Protein AF-A0A0C9NAI9-F1 (afdb_monomer_lite)

pLDDT: mean 81.13, std 13.0, range [42.78, 94.88]

Sequence (157 aa):
MSGSLKQIKLNSAEILGAAKKRRQVGSILRKRGFISLGKGGWLGFRGDDVVSGLLVEGSPSDIYISSFVLPVFDELTFITWALGRRIVHCSASDNAASECNRAVSEYRAEIATIASPAELIGYLKNQNIGGFYPIWVRYLCYLREGRFEEAFHYLED

Structure (mmCIF, N/CA/C/O backbone):
data_AF-A0A0C9NAI9-F1
#
_entry.id   AF-A0A0C9NAI9-F1
#
loop_
_atom_site.group_PDB
_atom_site.id
_atom_site.type_symbol
_atom_site.label_atom_id
_atom_site.label_alt_id
_atom_site.label_comp_id
_atom_site.label_asym_id
_atom_site.label_entity_id
_atom_site.label_seq_id
_atom_site.pdbx_PDB_ins_code
_atom_site.Cartn_x
_atom_site.Cartn_y
_atom_site.Cartn_z
_atom_site.occupancy
_atom_site.B_iso_or_equiv
_atom_site.auth_seq_id
_atom_site.auth_comp_id
_atom_site.auth_asym_id
_atom_site.auth_atom_id
_atom_site.pdbx_PDB_model_num
ATOM 1 N N . MET A 1 1 ? 14.563 18.118 -41.577 1.00 48.56 1 MET A N 1
ATOM 2 C CA . MET A 1 1 ? 13.717 16.927 -41.309 1.00 48.56 1 MET A CA 1
ATOM 3 C C . MET A 1 1 ? 14.416 15.783 -40.544 1.00 48.56 1 MET A C 1
ATOM 5 O O . MET A 1 1 ? 13.731 14.851 -40.149 1.00 48.56 1 MET A O 1
ATOM 9 N N . SER A 1 2 ? 15.726 15.826 -40.253 1.00 54.91 2 SER A N 1
ATOM 10 C CA . SER A 1 2 ? 16.446 14.701 -39.610 1.00 54.91 2 SER A CA 1
ATOM 11 C C . SER A 1 2 ? 16.356 14.629 -38.072 1.00 54.91 2 SER A C 1
ATOM 13 O O . SER A 1 2 ? 16.631 13.572 -37.506 1.00 54.91 2 SER A O 1
ATOM 15 N N . GLY A 1 3 ? 15.953 15.710 -37.391 1.00 52.28 3 GLY A N 1
ATOM 16 C CA . GLY A 1 3 ? 15.827 15.746 -35.923 1.00 52.28 3 GLY A CA 1
ATOM 17 C C . GLY A 1 3 ? 14.641 14.939 -35.379 1.00 52.28 3 GLY A C 1
ATOM 18 O O . GLY A 1 3 ? 14.784 14.209 -34.404 1.00 52.28 3 GLY A O 1
ATOM 19 N N . SER A 1 4 ? 13.496 14.980 -36.070 1.00 58.19 4 SER A N 1
ATOM 20 C CA . SER A 1 4 ? 12.249 14.330 -35.633 1.00 58.19 4 SER A CA 1
ATOM 21 C C . SER A 1 4 ? 12.349 12.796 -35.611 1.00 58.19 4 SER A C 1
ATOM 23 O O . SER A 1 4 ? 11.962 12.162 -34.635 1.00 58.19 4 SER A O 1
ATOM 25 N N . LEU A 1 5 ? 12.964 12.184 -36.628 1.00 54.69 5 LEU A N 1
ATOM 26 C CA . LEU A 1 5 ? 13.103 10.723 -36.721 1.00 54.69 5 LEU A CA 1
ATOM 27 C C . LEU A 1 5 ? 14.085 10.131 -35.696 1.00 54.69 5 LEU A C 1
ATOM 29 O O . LEU A 1 5 ? 13.868 9.018 -35.218 1.00 54.69 5 LEU A O 1
ATOM 33 N N . LYS A 1 6 ? 15.158 10.855 -35.340 1.00 57.31 6 LYS A N 1
ATOM 34 C CA . LYS A 1 6 ? 16.077 10.433 -34.266 1.00 57.31 6 LYS A CA 1
ATOM 35 C C . LYS A 1 6 ? 15.391 10.484 -32.902 1.00 57.31 6 LYS A C 1
ATOM 37 O O . LYS A 1 6 ? 15.523 9.543 -32.128 1.00 57.31 6 LYS A O 1
ATOM 42 N N . GLN A 1 7 ? 14.616 11.535 -32.650 1.00 56.97 7 GLN A N 1
ATOM 43 C CA . GLN A 1 7 ? 13.912 11.734 -31.385 1.00 56.97 7 GLN A CA 1
ATOM 44 C C . GLN A 1 7 ? 12.778 10.716 -31.185 1.00 56.97 7 GLN A C 1
ATOM 46 O O . GLN A 1 7 ? 12.641 10.145 -30.110 1.00 56.97 7 GLN A O 1
ATOM 51 N N . ILE A 1 8 ? 12.047 10.374 -32.252 1.00 60.56 8 ILE A N 1
ATOM 52 C CA . ILE A 1 8 ? 11.037 9.301 -32.230 1.00 60.56 8 ILE A CA 1
ATOM 53 C C . ILE A 1 8 ? 11.675 7.929 -31.941 1.00 60.56 8 ILE A C 1
ATOM 55 O O . ILE A 1 8 ? 11.125 7.136 -31.173 1.00 60.56 8 ILE A O 1
ATOM 59 N N . LYS A 1 9 ? 12.848 7.637 -32.522 1.00 60.12 9 LYS A N 1
ATOM 60 C CA . LYS A 1 9 ? 13.562 6.370 -32.289 1.00 60.12 9 LYS A CA 1
ATOM 61 C C . LYS A 1 9 ? 14.111 6.244 -30.865 1.00 60.12 9 LYS A C 1
ATOM 63 O O . LYS A 1 9 ? 14.011 5.157 -30.301 1.00 60.12 9 LYS A O 1
ATOM 68 N N . LEU A 1 10 ? 14.644 7.325 -30.287 1.00 59.09 10 LEU A N 1
ATOM 69 C CA . LEU A 1 10 ? 15.098 7.349 -28.888 1.00 59.09 10 LEU A CA 1
ATOM 70 C C . LEU A 1 10 ? 13.937 7.091 -27.920 1.00 59.09 10 LEU A C 1
ATOM 72 O O . LEU A 1 10 ? 14.007 6.148 -27.135 1.00 59.09 10 LEU A O 1
ATOM 76 N N . ASN A 1 11 ? 12.821 7.807 -28.085 1.00 65.06 11 ASN A N 1
ATOM 77 C CA . ASN A 1 11 ? 11.637 7.623 -27.241 1.00 65.06 11 ASN A CA 1
ATOM 78 C C . ASN A 1 11 ? 11.080 6.190 -27.325 1.00 65.06 11 ASN A C 1
ATOM 80 O O . ASN A 1 11 ? 10.631 5.625 -26.333 1.00 65.06 11 ASN A O 1
ATOM 84 N N . SER A 1 12 ? 11.133 5.568 -28.507 1.00 68.31 12 SER A N 1
ATOM 85 C CA . SER A 1 12 ? 10.649 4.194 -28.700 1.00 68.31 12 SER A CA 1
ATOM 86 C C . SER A 1 12 ? 11.508 3.156 -27.965 1.00 68.31 12 SER A C 1
ATOM 88 O O . SER A 1 12 ? 10.972 2.194 -27.415 1.00 68.31 12 SER A O 1
ATOM 90 N N . ALA A 1 13 ? 12.832 3.338 -27.943 1.00 72.50 13 ALA A N 1
ATOM 91 C CA . ALA A 1 13 ? 13.754 2.434 -27.257 1.00 72.50 13 ALA A CA 1
ATOM 92 C C . ALA A 1 13 ? 13.623 2.530 -25.727 1.00 72.50 13 ALA A C 1
ATOM 94 O O . ALA A 1 13 ? 13.615 1.502 -25.048 1.00 72.50 13 ALA A O 1
ATOM 95 N N . GLU A 1 14 ? 13.457 3.743 -25.200 1.00 71.75 14 GLU A N 1
ATOM 96 C CA . GLU A 1 14 ? 13.251 4.001 -23.770 1.00 71.75 14 GLU A CA 1
ATOM 97 C C . GLU A 1 14 ? 11.936 3.391 -23.272 1.00 71.75 14 GLU A C 1
ATOM 99 O O . GLU A 1 14 ? 11.939 2.620 -22.310 1.00 71.75 14 GLU A O 1
ATOM 104 N N . ILE A 1 15 ? 10.836 3.605 -24.006 1.00 72.69 15 ILE A N 1
ATOM 105 C CA . ILE A 1 15 ? 9.526 3.013 -23.692 1.00 72.69 15 ILE A CA 1
ATOM 106 C C . ILE A 1 15 ? 9.603 1.479 -23.680 1.00 72.69 15 ILE A C 1
ATOM 108 O O . ILE A 1 15 ? 9.054 0.826 -22.785 1.00 72.69 15 ILE A O 1
ATOM 112 N N . LEU A 1 16 ? 10.298 0.877 -24.653 1.00 77.00 16 LEU A N 1
ATOM 113 C CA . LEU A 1 16 ? 10.473 -0.575 -24.712 1.00 77.00 16 LEU A CA 1
ATOM 114 C C . LEU A 1 16 ? 11.321 -1.091 -23.534 1.00 77.00 16 LEU A C 1
ATOM 116 O O . LEU A 1 16 ? 11.015 -2.143 -22.960 1.00 77.00 16 LEU A O 1
ATOM 120 N N . GLY A 1 17 ? 12.358 -0.339 -23.156 1.00 79.06 17 GLY A N 1
ATOM 121 C CA . GLY A 1 17 ? 13.206 -0.598 -21.994 1.00 79.06 17 GLY A CA 1
ATOM 122 C C . GLY A 1 17 ? 12.411 -0.590 -20.689 1.00 79.06 17 GLY A C 1
ATOM 123 O O . GLY A 1 17 ? 12.439 -1.578 -19.949 1.00 79.06 17 GLY A O 1
ATOM 124 N N . ALA A 1 18 ? 11.616 0.455 -20.454 1.00 76.75 18 ALA A N 1
ATOM 125 C CA . ALA A 1 18 ? 10.728 0.560 -19.300 1.00 76.75 18 ALA A CA 1
ATOM 126 C C . ALA A 1 18 ? 9.694 -0.584 -19.276 1.00 76.75 18 ALA A C 1
ATOM 128 O O . ALA A 1 18 ? 9.514 -1.263 -18.263 1.00 76.75 18 ALA A O 1
ATOM 129 N N . ALA A 1 19 ? 9.063 -0.907 -20.408 1.00 80.31 19 ALA A N 1
ATOM 130 C CA . ALA A 1 19 ? 8.113 -2.020 -20.476 1.00 80.31 19 ALA A CA 1
ATOM 131 C C . ALA A 1 19 ? 8.763 -3.373 -20.119 1.00 80.31 19 ALA A C 1
ATOM 133 O O . ALA A 1 19 ? 8.192 -4.162 -19.355 1.00 80.31 19 ALA A O 1
ATOM 134 N N . LYS A 1 20 ? 9.973 -3.643 -20.628 1.00 84.31 20 LYS A N 1
ATOM 135 C CA . LYS A 1 20 ? 10.747 -4.851 -20.300 1.00 84.31 20 LYS A CA 1
ATOM 136 C C . LYS A 1 20 ? 11.102 -4.894 -18.814 1.00 84.31 20 LYS A C 1
ATOM 138 O O . LYS A 1 20 ? 10.902 -5.926 -18.169 1.00 84.31 20 LYS A O 1
ATOM 143 N N . LYS A 1 21 ? 11.562 -3.773 -18.263 1.00 84.44 21 LYS A N 1
ATOM 144 C CA . LYS A 1 21 ? 11.926 -3.629 -16.853 1.00 84.44 21 LYS A CA 1
ATOM 145 C C . LYS A 1 21 ? 10.728 -3.889 -15.934 1.00 84.44 21 LYS A C 1
ATOM 147 O O . LYS A 1 21 ? 10.830 -4.703 -15.019 1.00 84.44 21 LYS A O 1
ATOM 152 N N . ARG A 1 22 ? 9.548 -3.331 -16.233 1.00 84.56 22 ARG A N 1
ATOM 153 C CA . ARG A 1 22 ? 8.311 -3.579 -15.463 1.00 84.56 22 ARG A CA 1
ATOM 154 C C . ARG A 1 22 ? 7.938 -5.066 -15.429 1.00 84.56 22 ARG A C 1
ATOM 156 O O . ARG A 1 22 ? 7.530 -5.581 -14.388 1.00 84.56 22 ARG A O 1
ATOM 163 N N . ARG A 1 23 ? 8.113 -5.785 -16.546 1.00 86.94 23 ARG A N 1
ATOM 164 C CA . ARG A 1 23 ? 7.892 -7.244 -16.603 1.00 86.94 23 ARG A CA 1
ATOM 165 C C . ARG A 1 23 ? 8.894 -8.013 -15.741 1.00 86.94 23 ARG A C 1
ATOM 167 O O . ARG A 1 23 ? 8.498 -8.968 -15.074 1.00 86.94 23 ARG A O 1
ATOM 174 N N . GLN A 1 24 ? 10.164 -7.602 -15.734 1.00 89.31 24 GLN A N 1
ATOM 175 C CA . GLN A 1 24 ? 11.191 -8.200 -14.875 1.00 89.31 24 GLN A CA 1
ATOM 176 C C . GLN A 1 24 ? 10.864 -7.992 -13.394 1.00 89.31 24 GLN A C 1
ATOM 178 O O . GLN A 1 24 ? 10.830 -8.974 -12.653 1.00 89.31 24 GLN A O 1
ATOM 183 N N . VAL A 1 25 ? 10.532 -6.758 -12.998 1.00 89.69 25 VAL A N 1
ATOM 184 C CA . VAL A 1 25 ? 10.084 -6.419 -11.637 1.00 89.69 25 VAL A CA 1
ATOM 185 C C . VAL A 1 25 ? 8.923 -7.319 -11.223 1.00 89.69 25 VAL A C 1
ATOM 187 O O . VAL A 1 25 ? 9.001 -8.006 -10.209 1.00 89.69 25 VAL A O 1
ATOM 190 N N . GLY A 1 26 ? 7.884 -7.421 -12.057 1.00 91.06 26 GLY A N 1
ATOM 191 C CA . GLY A 1 26 ? 6.733 -8.270 -11.751 1.00 91.06 26 GLY A CA 1
ATOM 192 C C . GLY A 1 26 ? 7.060 -9.763 -11.640 1.00 91.06 26 GLY A C 1
ATOM 193 O O . GLY A 1 26 ? 6.478 -10.468 -10.819 1.00 91.06 26 GLY A O 1
ATOM 194 N N . SER A 1 27 ? 8.010 -10.270 -12.430 1.00 92.38 27 SER A N 1
ATOM 195 C CA . SER A 1 27 ? 8.497 -11.651 -12.299 1.00 92.38 27 SER A CA 1
ATOM 196 C C . SER A 1 27 ? 9.195 -11.885 -10.957 1.00 92.38 27 SER A C 1
ATOM 198 O O . SER A 1 27 ? 8.953 -12.897 -10.298 1.00 92.38 27 SER A O 1
ATOM 200 N N . ILE A 1 28 ? 10.025 -10.933 -10.523 1.00 93.06 28 ILE A N 1
ATOM 201 C CA . ILE A 1 28 ? 10.742 -11.009 -9.247 1.00 93.06 28 ILE A CA 1
ATOM 202 C C . ILE A 1 28 ? 9.763 -10.928 -8.076 1.00 93.06 28 ILE A C 1
ATOM 204 O O . ILE A 1 28 ? 9.827 -11.768 -7.184 1.00 93.06 28 ILE A O 1
ATOM 208 N N . LEU A 1 29 ? 8.825 -9.978 -8.095 1.00 94.00 29 LEU A N 1
ATOM 209 C CA . LEU A 1 29 ? 7.833 -9.818 -7.030 1.00 94.00 29 LEU A CA 1
ATOM 210 C C . LEU A 1 29 ? 6.964 -11.073 -6.859 1.00 94.00 29 LEU A C 1
ATOM 212 O O . LEU A 1 29 ? 6.792 -11.532 -5.730 1.00 94.00 29 LEU A O 1
ATOM 216 N N . ARG A 1 30 ? 6.530 -11.712 -7.958 1.00 94.88 30 ARG A N 1
ATOM 217 C CA . ARG A 1 30 ? 5.842 -13.018 -7.893 1.00 94.88 30 ARG A CA 1
ATOM 218 C C . ARG A 1 30 ? 6.687 -14.089 -7.214 1.00 94.88 30 ARG A C 1
ATOM 220 O O . ARG A 1 30 ? 6.200 -14.778 -6.327 1.00 94.88 30 ARG A O 1
ATOM 227 N N . LYS A 1 31 ? 7.967 -14.207 -7.583 1.00 94.69 31 LYS A N 1
ATOM 228 C CA . LYS A 1 31 ? 8.900 -15.152 -6.939 1.00 94.69 31 LYS A CA 1
ATOM 229 C C . LYS A 1 31 ? 9.114 -14.861 -5.449 1.00 94.69 31 LYS A C 1
ATOM 231 O O . LYS A 1 31 ? 9.535 -15.747 -4.717 1.00 94.69 31 LYS A O 1
ATOM 236 N N . ARG A 1 32 ? 8.843 -13.632 -5.002 1.00 92.75 32 ARG A N 1
ATOM 237 C CA . ARG A 1 32 ? 8.921 -13.200 -3.598 1.00 92.75 32 ARG A CA 1
ATOM 238 C C . ARG A 1 32 ? 7.593 -13.328 -2.840 1.00 92.75 32 ARG A C 1
ATOM 240 O O . ARG A 1 32 ? 7.555 -12.942 -1.676 1.00 92.75 32 ARG A O 1
ATOM 247 N N . GLY A 1 33 ? 6.549 -13.873 -3.471 1.00 93.31 33 GLY A N 1
ATOM 248 C CA . GLY A 1 33 ? 5.249 -14.142 -2.849 1.00 93.31 33 GLY A CA 1
ATOM 249 C C . GLY A 1 33 ? 4.215 -13.024 -2.987 1.00 93.31 33 GLY A C 1
ATOM 250 O O . GLY A 1 33 ? 3.130 -13.147 -2.432 1.00 93.31 33 GLY A O 1
ATOM 251 N N . PHE A 1 34 ? 4.509 -11.951 -3.729 1.00 94.88 34 PHE A N 1
ATOM 252 C CA . PHE A 1 34 ? 3.537 -10.878 -3.942 1.00 94.88 34 PHE A CA 1
ATOM 253 C C . PHE A 1 34 ? 2.476 -11.275 -4.973 1.00 94.88 34 PHE A C 1
ATOM 255 O O . PHE A 1 34 ? 2.787 -11.851 -6.023 1.00 94.88 34 PHE A O 1
ATOM 262 N N . ILE A 1 35 ? 1.230 -10.878 -4.718 1.00 93.81 35 ILE A N 1
ATOM 263 C CA . ILE A 1 35 ? 0.083 -11.117 -5.603 1.00 93.81 35 ILE A CA 1
ATOM 264 C C . ILE A 1 35 ? -0.167 -9.867 -6.449 1.00 93.81 35 ILE A C 1
ATOM 266 O O . ILE A 1 35 ? -0.252 -8.761 -5.925 1.00 93.81 35 ILE A O 1
ATOM 270 N N . SER A 1 36 ? -0.290 -10.015 -7.770 1.00 92.19 36 SER A N 1
ATOM 271 C CA . SER A 1 36 ? -0.590 -8.869 -8.636 1.00 92.19 36 SER A CA 1
ATOM 272 C C . SER A 1 36 ? -2.051 -8.445 -8.492 1.00 92.19 36 SER A C 1
ATOM 274 O O . SER A 1 36 ? -2.947 -9.268 -8.648 1.00 92.19 36 SER A O 1
ATOM 276 N N . LEU A 1 37 ? -2.275 -7.151 -8.265 1.00 87.62 37 LEU A N 1
ATOM 277 C CA . LEU A 1 37 ? -3.599 -6.519 -8.218 1.00 87.62 37 LEU A CA 1
ATOM 278 C C . LEU A 1 37 ? -3.988 -5.870 -9.561 1.00 87.62 37 LEU A C 1
ATOM 280 O O . LEU A 1 37 ? -5.034 -5.240 -9.682 1.00 87.62 37 LEU A O 1
ATOM 284 N N . GLY A 1 38 ? -3.132 -5.993 -10.582 1.00 85.00 38 GLY A N 1
ATOM 285 C CA . GLY A 1 38 ? -3.246 -5.221 -11.819 1.00 85.00 38 GLY A CA 1
ATOM 286 C C . GLY A 1 38 ? -2.785 -3.767 -11.653 1.00 85.00 38 GLY A C 1
ATOM 287 O O . GLY A 1 38 ? -2.437 -3.323 -10.563 1.00 85.00 38 GLY A O 1
ATOM 288 N N . LYS A 1 39 ? -2.702 -3.032 -12.772 1.00 83.94 39 LYS A N 1
ATOM 289 C CA . LYS A 1 39 ? -2.321 -1.599 -12.826 1.00 83.94 39 LYS A CA 1
ATOM 290 C C . LYS A 1 39 ? -1.039 -1.220 -12.050 1.00 83.94 39 LYS A C 1
ATOM 292 O O . LYS A 1 39 ? -0.883 -0.082 -11.636 1.00 83.94 39 LYS A O 1
ATOM 297 N N . GLY A 1 40 ? -0.106 -2.160 -11.883 1.00 86.81 40 GLY A N 1
ATOM 298 C CA . GLY A 1 40 ? 1.148 -1.942 -11.152 1.00 86.81 40 GLY A CA 1
ATOM 299 C C . GLY A 1 40 ? 1.084 -2.233 -9.650 1.00 86.81 40 GLY A C 1
ATOM 300 O O . GLY A 1 40 ? 2.127 -2.192 -9.011 1.00 86.81 40 GLY A O 1
ATOM 301 N N . GLY A 1 41 ? -0.078 -2.573 -9.087 1.00 89.56 41 GLY A N 1
ATOM 302 C CA . GLY A 1 41 ? -0.221 -2.951 -7.681 1.00 89.56 41 GLY A CA 1
ATOM 303 C C . GLY A 1 41 ? 0.209 -4.394 -7.396 1.00 89.56 41 GLY A C 1
ATOM 304 O O . GLY A 1 41 ? -0.075 -5.315 -8.172 1.00 89.56 41 GLY A O 1
ATOM 305 N N . TRP A 1 42 ? 0.875 -4.584 -6.261 1.00 93.38 42 TRP A N 1
ATOM 306 C CA . TRP A 1 42 ? 1.394 -5.859 -5.774 1.00 93.38 42 TRP A CA 1
ATOM 307 C C . TRP A 1 42 ? 1.121 -5.997 -4.281 1.00 93.38 42 TRP A C 1
ATOM 309 O O . TRP A 1 42 ? 1.711 -5.289 -3.475 1.00 93.38 42 TRP A O 1
ATOM 319 N N . LEU A 1 43 ? 0.247 -6.920 -3.907 1.00 92.62 43 LEU A N 1
ATOM 320 C CA . LEU A 1 43 ? -0.111 -7.207 -2.524 1.00 92.62 43 LEU A CA 1
ATOM 321 C C . LEU A 1 43 ? 0.987 -8.039 -1.856 1.00 92.62 43 LEU A C 1
ATOM 323 O O . LEU A 1 43 ? 1.331 -9.109 -2.362 1.00 92.62 43 LEU A O 1
ATOM 327 N N . GLY A 1 44 ? 1.538 -7.533 -0.753 1.00 92.62 44 GLY A N 1
ATOM 328 C CA . GLY A 1 44 ? 2.533 -8.227 0.071 1.00 92.62 44 GLY A CA 1
ATOM 329 C C . GLY A 1 44 ? 1.954 -8.786 1.371 1.00 92.62 44 GLY A C 1
ATOM 330 O O . GLY A 1 44 ? 2.411 -9.825 1.838 1.00 92.62 44 GLY A O 1
ATOM 331 N N . PHE A 1 45 ? 0.920 -8.137 1.910 1.00 91.50 45 PHE A N 1
ATOM 332 C CA . PHE A 1 45 ? 0.206 -8.543 3.117 1.00 91.50 45 PHE A CA 1
ATOM 333 C C . PHE A 1 45 ? -1.290 -8.236 2.984 1.00 91.50 45 PHE A C 1
ATOM 335 O O . PHE A 1 45 ? -1.674 -7.191 2.451 1.00 91.50 45 PHE A O 1
ATOM 342 N N . ARG A 1 46 ? -2.127 -9.147 3.487 1.00 89.38 46 ARG A N 1
ATOM 343 C CA . ARG A 1 46 ? -3.578 -8.984 3.604 1.00 89.38 46 ARG A CA 1
ATOM 344 C C . ARG A 1 46 ? -4.038 -9.591 4.919 1.00 89.38 46 ARG A C 1
ATOM 346 O O . ARG A 1 46 ? -4.028 -10.812 5.049 1.00 89.38 46 ARG A O 1
ATOM 353 N N . GLY A 1 47 ? -4.430 -8.729 5.843 1.00 86.75 47 GLY A N 1
ATOM 354 C CA . GLY A 1 47 ? -5.226 -9.077 7.010 1.00 86.75 47 GLY A CA 1
ATOM 355 C C . GLY A 1 47 ? -6.671 -8.622 6.835 1.00 86.75 47 GLY A C 1
ATOM 356 O O . GLY A 1 47 ? -7.045 -8.084 5.788 1.00 86.75 47 GLY A O 1
ATOM 357 N N . ASP A 1 48 ? -7.461 -8.822 7.882 1.00 84.94 48 ASP A N 1
ATOM 358 C CA . ASP A 1 48 ? -8.865 -8.406 7.921 1.00 84.94 48 ASP A CA 1
ATOM 359 C C . ASP A 1 48 ? -9.007 -6.893 8.128 1.00 84.94 48 ASP A C 1
ATOM 361 O O . ASP A 1 48 ? -9.985 -6.290 7.687 1.00 84.94 48 ASP A O 1
ATOM 365 N N . ASP A 1 49 ? -8.006 -6.265 8.754 1.00 85.06 49 ASP A N 1
ATOM 366 C CA . ASP A 1 49 ? -8.011 -4.837 9.074 1.00 85.06 49 ASP A CA 1
ATOM 367 C C . ASP A 1 49 ? -7.124 -3.996 8.158 1.00 85.06 49 ASP A C 1
ATOM 369 O O . ASP A 1 49 ? -7.410 -2.821 7.931 1.00 85.06 49 ASP A O 1
ATOM 373 N N . VAL A 1 50 ? -6.035 -4.570 7.642 1.00 87.56 50 VAL A N 1
ATOM 374 C CA . VAL A 1 50 ? -5.006 -3.843 6.890 1.00 87.56 50 VAL A CA 1
ATOM 375 C C . VAL A 1 50 ? -4.527 -4.663 5.696 1.00 87.56 50 VAL A C 1
ATOM 377 O O . VAL A 1 50 ? -4.300 -5.870 5.779 1.00 87.56 50 VAL A O 1
ATOM 380 N N . VAL A 1 51 ? -4.313 -3.984 4.573 1.00 89.81 51 VAL A N 1
ATOM 381 C CA . VAL A 1 51 ? -3.590 -4.508 3.411 1.00 89.81 51 VAL A CA 1
ATOM 382 C C . VAL A 1 51 ? -2.375 -3.645 3.134 1.00 89.81 51 VAL A C 1
ATOM 384 O O . VAL A 1 51 ? -2.413 -2.421 3.248 1.00 89.81 51 VAL A O 1
ATOM 387 N N . SER A 1 52 ? -1.282 -4.273 2.722 1.00 91.69 52 SER A N 1
ATOM 388 C CA . SER A 1 52 ? -0.078 -3.545 2.343 1.00 91.69 52 SER A CA 1
ATOM 389 C C . SER A 1 52 ? 0.657 -4.221 1.198 1.00 91.69 52 SER A C 1
ATOM 391 O O . SER A 1 52 ? 0.459 -5.400 0.881 1.00 91.69 52 SER A O 1
ATOM 393 N N . GLY A 1 53 ? 1.505 -3.456 0.527 1.00 92.75 53 GLY A N 1
ATOM 394 C CA . GLY A 1 53 ? 2.216 -3.958 -0.630 1.00 92.75 53 GLY A CA 1
ATOM 395 C C . GLY A 1 53 ? 3.069 -2.913 -1.320 1.00 92.75 53 GLY A C 1
ATOM 396 O O . GLY A 1 53 ? 3.509 -1.935 -0.716 1.00 92.75 53 GLY A O 1
ATOM 397 N N . LEU A 1 54 ? 3.314 -3.157 -2.604 1.00 92.88 54 LEU A N 1
ATOM 398 C CA . LEU A 1 54 ? 4.126 -2.327 -3.476 1.00 92.88 54 LEU A CA 1
ATOM 399 C C . LEU A 1 54 ? 3.313 -1.837 -4.673 1.00 92.88 54 LEU A C 1
ATOM 401 O O . LEU A 1 54 ? 2.551 -2.586 -5.283 1.00 92.88 54 LEU A O 1
ATOM 405 N N . LEU A 1 55 ? 3.528 -0.586 -5.05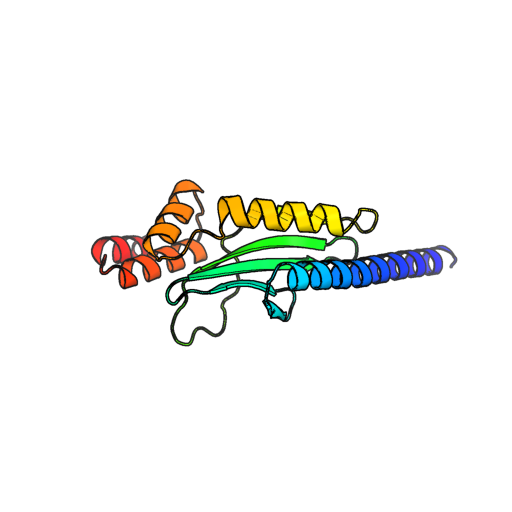0 1.00 91.31 55 LEU A N 1
ATOM 406 C CA . LEU A 1 55 ? 3.043 0.009 -6.280 1.00 91.31 55 LEU A CA 1
ATOM 407 C C . LEU A 1 55 ? 4.232 0.222 -7.219 1.00 91.31 55 LEU A C 1
ATOM 409 O O . LEU A 1 55 ? 5.203 0.887 -6.870 1.00 91.31 55 LEU A O 1
ATOM 413 N N . VAL A 1 56 ? 4.158 -0.378 -8.403 1.00 89.12 56 VAL A N 1
ATOM 414 C CA . VAL A 1 56 ? 5.151 -0.253 -9.471 1.00 89.12 56 VAL A CA 1
ATOM 415 C C . VAL A 1 56 ? 4.583 0.669 -10.538 1.00 89.12 56 VAL A C 1
ATOM 417 O O . VAL A 1 56 ? 3.848 0.245 -11.435 1.00 89.12 56 VAL A O 1
ATOM 420 N N . GLU A 1 57 ? 4.939 1.937 -10.438 1.00 84.75 57 GLU A N 1
ATOM 421 C CA . GLU A 1 57 ? 4.542 2.987 -11.368 1.00 84.75 57 GLU A CA 1
ATOM 422 C C . GLU A 1 57 ? 5.648 3.163 -12.402 1.00 84.75 57 GLU A C 1
ATOM 424 O O . GLU A 1 57 ? 6.818 2.934 -12.113 1.00 84.75 57 GLU A O 1
ATOM 429 N N . GLY A 1 58 ? 5.320 3.547 -13.630 1.00 72.75 58 GLY A N 1
ATOM 430 C CA . GLY A 1 58 ? 6.371 3.900 -14.582 1.00 72.75 58 GLY A CA 1
ATOM 431 C C . GLY A 1 58 ? 6.016 5.135 -15.371 1.00 72.75 58 GLY A C 1
ATOM 432 O O . GLY A 1 58 ? 4.872 5.280 -15.800 1.00 72.75 58 GLY A O 1
ATOM 433 N N . SER A 1 59 ? 7.024 5.973 -15.559 1.00 68.81 59 SER A N 1
ATOM 434 C CA . SER A 1 59 ? 7.093 6.977 -16.604 1.00 68.81 59 SER A CA 1
ATOM 435 C C . SER A 1 59 ? 7.685 6.337 -17.877 1.00 68.81 59 SER A C 1
ATOM 437 O O . SER A 1 59 ? 8.112 5.177 -17.858 1.00 68.81 59 SER A O 1
ATOM 439 N N . PRO A 1 60 ? 7.700 7.052 -19.012 1.00 64.88 60 PRO A N 1
ATOM 440 C CA . PRO A 1 60 ? 8.344 6.574 -20.237 1.00 64.88 60 PRO A CA 1
ATOM 441 C C . PRO A 1 60 ? 9.836 6.231 -20.079 1.00 64.88 60 PRO A C 1
ATOM 443 O O . PRO A 1 60 ? 10.323 5.361 -20.795 1.00 64.88 60 PRO A O 1
ATOM 446 N N . SER A 1 61 ? 10.537 6.883 -19.146 1.00 65.81 61 SER A N 1
ATOM 447 C CA . SER A 1 61 ? 11.982 6.738 -18.915 1.00 65.81 61 SER A CA 1
ATOM 448 C C . SER A 1 61 ? 12.333 5.943 -17.654 1.00 65.81 61 SER A C 1
ATOM 450 O O . SER A 1 61 ? 13.408 5.352 -17.580 1.00 65.81 61 SER A O 1
ATOM 452 N N . ASP A 1 62 ? 11.431 5.897 -16.672 1.00 75.00 62 ASP A N 1
ATOM 453 C CA . ASP A 1 62 ? 11.736 5.454 -15.315 1.00 75.00 62 ASP A CA 1
ATOM 454 C C . ASP A 1 62 ? 10.629 4.596 -14.721 1.00 75.00 62 ASP A C 1
ATOM 456 O O . ASP A 1 62 ? 9.451 4.711 -15.058 1.00 75.00 62 ASP A O 1
ATOM 460 N N . ILE A 1 63 ? 11.002 3.743 -13.775 1.00 84.69 63 ILE A N 1
ATOM 461 C CA . ILE A 1 63 ? 10.052 2.989 -12.963 1.00 84.69 63 ILE A CA 1
ATOM 462 C C . ILE A 1 63 ? 10.266 3.351 -11.507 1.00 84.69 63 ILE A C 1
ATOM 464 O O . ILE A 1 63 ? 11.392 3.431 -11.037 1.00 84.69 63 ILE A O 1
ATOM 468 N N . TYR A 1 64 ? 9.185 3.537 -10.769 1.00 86.69 64 TYR A N 1
ATOM 469 C CA . TYR A 1 64 ? 9.223 3.774 -9.338 1.00 86.69 64 TYR A CA 1
ATOM 470 C C . TYR A 1 64 ? 8.538 2.617 -8.630 1.00 86.69 64 TYR A C 1
ATOM 472 O O . TYR A 1 64 ? 7.464 2.175 -9.036 1.00 86.69 64 TYR A O 1
ATOM 480 N N . ILE A 1 65 ? 9.175 2.123 -7.575 1.00 89.94 65 ILE A N 1
ATOM 481 C CA . ILE A 1 65 ? 8.570 1.179 -6.646 1.00 89.94 65 ILE A CA 1
ATOM 482 C C . ILE A 1 65 ? 8.311 1.939 -5.352 1.00 89.94 65 ILE A C 1
ATOM 484 O O . ILE A 1 65 ? 9.250 2.397 -4.695 1.00 89.94 65 ILE A O 1
ATOM 488 N N . SER A 1 66 ? 7.040 2.075 -5.006 1.00 90.31 66 SER A N 1
ATOM 489 C CA . SER A 1 66 ? 6.565 2.697 -3.772 1.00 90.31 66 SER A CA 1
ATOM 490 C C . SER A 1 66 ? 5.897 1.642 -2.900 1.00 90.31 66 SER A C 1
ATOM 492 O O . SER A 1 66 ? 5.360 0.671 -3.426 1.00 90.31 66 SER A O 1
ATOM 494 N N . SER A 1 67 ? 5.911 1.800 -1.582 1.00 90.75 67 SER A N 1
ATOM 495 C CA . SER A 1 67 ? 5.058 1.000 -0.704 1.00 90.75 67 SER A CA 1
ATOM 496 C C . SER A 1 67 ? 3.649 1.584 -0.630 1.00 90.75 67 SER A C 1
ATOM 498 O O . SER A 1 67 ? 3.421 2.753 -0.938 1.00 90.75 67 SER A O 1
ATOM 500 N N . PHE A 1 68 ? 2.695 0.774 -0.188 1.00 88.81 68 PHE A N 1
ATOM 501 C CA . PHE A 1 68 ? 1.407 1.245 0.303 1.00 88.81 68 PHE A CA 1
ATOM 502 C C . PHE A 1 68 ? 0.983 0.430 1.522 1.00 88.81 68 PHE A C 1
ATOM 504 O O . PHE A 1 68 ? 1.321 -0.748 1.637 1.00 88.81 68 PHE A O 1
ATOM 511 N N . VAL A 1 69 ? 0.204 1.060 2.392 1.00 88.81 69 VAL A N 1
ATOM 512 C CA . VAL A 1 69 ? -0.558 0.426 3.467 1.00 88.81 69 VAL A CA 1
ATOM 513 C C . VAL A 1 69 ? -1.910 1.108 3.532 1.00 88.81 69 VAL A C 1
ATOM 515 O O . VAL A 1 69 ? -1.982 2.328 3.402 1.00 88.81 69 VAL A O 1
ATOM 518 N N . LEU A 1 70 ? -2.973 0.325 3.645 1.00 87.25 70 LEU A N 1
ATOM 519 C CA . LEU A 1 70 ? -4.344 0.804 3.629 1.00 87.25 70 LEU A CA 1
ATOM 520 C C . LEU A 1 70 ? -5.161 0.012 4.648 1.00 87.25 70 LEU A C 1
ATOM 522 O O . LEU A 1 70 ? -4.980 -1.204 4.744 1.00 87.25 70 LEU A O 1
ATOM 526 N N . PRO A 1 71 ? -6.083 0.659 5.366 1.00 85.94 71 PRO A N 1
ATOM 527 C CA . PRO A 1 71 ? -7.099 -0.073 6.100 1.00 85.94 71 PRO A CA 1
ATOM 528 C C . PRO A 1 71 ? -8.027 -0.812 5.118 1.00 85.94 71 PRO A C 1
ATOM 530 O O . PRO A 1 71 ? -8.337 -0.315 4.031 1.00 85.94 71 PRO A O 1
ATOM 533 N N . VAL A 1 72 ? -8.465 -2.009 5.488 1.00 81.25 72 VAL A N 1
ATOM 534 C CA . VAL A 1 72 ? -9.490 -2.771 4.770 1.00 81.25 72 VAL A CA 1
ATOM 535 C C . VAL A 1 72 ? -10.838 -2.259 5.240 1.00 81.25 72 VAL A C 1
ATOM 537 O O . VAL A 1 72 ? -11.118 -2.320 6.424 1.00 81.25 72 VAL A O 1
ATOM 540 N N . PHE A 1 73 ? -11.692 -1.775 4.349 1.00 70.00 73 PHE A N 1
ATOM 541 C CA . PHE A 1 73 ? -13.090 -1.518 4.691 1.00 70.00 73 PHE A CA 1
ATOM 542 C C . PHE A 1 73 ? -13.972 -2.349 3.787 1.00 70.00 73 PHE A C 1
ATOM 544 O O . PHE A 1 73 ? -13.691 -2.458 2.587 1.00 70.00 73 PHE A O 1
ATOM 551 N N . ASP A 1 74 ? -15.013 -2.926 4.378 1.00 56.09 74 ASP A N 1
ATOM 552 C CA . ASP A 1 74 ? -16.023 -3.673 3.648 1.00 56.09 74 ASP A CA 1
ATOM 553 C C . ASP A 1 74 ? -16.551 -2.780 2.513 1.00 56.09 74 ASP A C 1
ATOM 555 O O . ASP A 1 74 ? -16.993 -1.654 2.726 1.00 56.09 74 ASP A O 1
ATOM 559 N N . GLU A 1 75 ? -16.402 -3.269 1.281 1.00 50.81 75 GLU A N 1
ATOM 560 C CA . GLU A 1 75 ? -16.926 -2.671 0.044 1.00 50.81 75 GLU A CA 1
ATOM 561 C C . GLU A 1 75 ? -16.271 -1.385 -0.501 1.00 50.81 75 GLU A C 1
ATOM 563 O O . GLU A 1 75 ? -16.757 -0.822 -1.489 1.00 50.81 75 GLU A O 1
ATOM 568 N N . LEU A 1 76 ? -15.116 -0.935 0.005 1.00 48.16 76 LEU A N 1
ATOM 569 C CA . LEU A 1 76 ? -14.396 0.138 -0.695 1.00 48.16 76 LEU A CA 1
ATOM 570 C C . LEU A 1 76 ? -13.698 -0.395 -1.951 1.00 48.16 76 LEU A C 1
ATOM 572 O O . LEU A 1 76 ? -12.685 -1.093 -1.897 1.00 48.16 76 LEU A O 1
ATOM 576 N N . THR A 1 77 ? -14.212 0.023 -3.109 1.00 45.75 77 THR A N 1
ATOM 577 C CA . THR A 1 77 ? -13.620 -0.199 -4.438 1.00 45.75 77 THR A CA 1
ATOM 578 C C . THR A 1 77 ? -12.363 0.679 -4.613 1.00 45.75 77 THR A C 1
ATOM 580 O O . THR A 1 77 ? -12.322 1.562 -5.456 1.00 45.75 77 THR A O 1
ATOM 583 N N . PHE A 1 78 ? -11.357 0.491 -3.751 1.00 45.06 78 PHE A N 1
ATOM 584 C CA . PHE A 1 78 ? -10.019 1.104 -3.746 1.00 45.06 78 PHE A CA 1
ATOM 585 C C . PHE A 1 78 ? -9.952 2.592 -4.152 1.00 45.06 78 PHE A C 1
ATOM 587 O O . PHE A 1 78 ? -9.641 2.927 -5.295 1.00 45.06 78 PHE A O 1
ATOM 594 N N . ILE A 1 79 ? -10.137 3.505 -3.193 1.00 42.97 79 ILE A N 1
ATOM 595 C CA . ILE A 1 79 ? -9.773 4.920 -3.374 1.00 42.97 79 ILE A CA 1
ATOM 596 C C . ILE A 1 79 ? -8.248 5.038 -3.209 1.00 42.97 79 ILE A C 1
ATOM 598 O O . ILE A 1 79 ? -7.715 4.884 -2.111 1.00 42.97 79 ILE A O 1
ATOM 602 N N . THR A 1 80 ? -7.533 5.237 -4.318 1.00 42.78 80 THR A N 1
ATOM 603 C CA . THR A 1 80 ? -6.067 5.161 -4.391 1.00 42.78 80 THR A CA 1
ATOM 604 C C . THR A 1 80 ? -5.380 6.495 -4.099 1.00 42.78 80 THR A C 1
ATOM 606 O O . THR A 1 80 ? -5.259 7.285 -5.023 1.00 42.78 80 THR A O 1
ATOM 609 N N . TRP A 1 81 ? -4.822 6.711 -2.906 1.00 52.97 81 TRP A N 1
ATOM 610 C CA . TRP A 1 81 ? -3.582 7.493 -2.716 1.00 52.97 81 TRP A CA 1
ATOM 611 C C . TRP A 1 81 ? -2.782 6.781 -1.612 1.00 52.97 81 TRP A C 1
ATOM 613 O O . TRP A 1 81 ? -3.203 6.730 -0.466 1.00 52.97 81 TRP A O 1
ATOM 623 N N . ALA A 1 82 ? -1.691 6.106 -1.974 1.00 60.75 82 ALA A N 1
ATOM 624 C CA . ALA A 1 82 ? -0.950 5.222 -1.071 1.00 60.75 82 ALA A CA 1
ATOM 625 C C . ALA A 1 82 ? -0.378 5.971 0.151 1.00 60.75 82 ALA A C 1
ATOM 627 O O . ALA A 1 82 ? 0.257 7.006 -0.016 1.00 60.75 82 ALA A O 1
ATOM 628 N N . LEU A 1 83 ? -0.519 5.412 1.361 1.00 70.50 83 LEU A N 1
ATOM 629 C CA . LEU A 1 83 ? 0.124 5.936 2.584 1.00 70.50 83 LEU A CA 1
ATOM 630 C C . LEU A 1 83 ? 1.604 5.547 2.728 1.00 70.50 83 LEU A C 1
ATOM 632 O O . LEU A 1 83 ? 2.210 5.807 3.763 1.00 70.50 83 LEU A O 1
ATOM 636 N N . GLY A 1 84 ? 2.173 4.861 1.738 1.00 72.06 84 GLY A N 1
ATOM 637 C CA . GLY A 1 84 ? 3.584 4.493 1.758 1.00 72.06 84 GLY A CA 1
ATOM 638 C C . GLY A 1 84 ? 4.462 5.531 1.067 1.00 72.06 84 GLY A C 1
ATOM 639 O O . GLY A 1 84 ? 4.009 6.590 0.634 1.00 72.06 84 GLY A O 1
ATOM 640 N N . ARG A 1 85 ? 5.748 5.210 0.942 1.00 80.00 85 ARG A N 1
ATOM 641 C CA . ARG A 1 85 ? 6.753 6.096 0.345 1.00 80.00 85 ARG A CA 1
ATOM 642 C C . ARG A 1 85 ? 7.371 5.478 -0.893 1.00 80.00 85 ARG A C 1
ATOM 644 O O . ARG A 1 85 ? 7.331 4.264 -1.097 1.00 80.00 85 ARG A O 1
ATOM 651 N N . ARG A 1 86 ? 8.029 6.312 -1.695 1.00 82.62 86 ARG A N 1
ATOM 652 C CA . ARG A 1 86 ? 8.924 5.827 -2.744 1.00 82.62 86 ARG A CA 1
ATOM 653 C C . ARG A 1 86 ? 10.108 5.112 -2.097 1.00 82.62 86 ARG A C 1
ATOM 655 O O . ARG A 1 86 ? 10.807 5.683 -1.263 1.00 82.62 86 ARG A O 1
ATOM 662 N N . ILE A 1 87 ? 10.323 3.870 -2.505 1.00 84.19 87 ILE A N 1
ATOM 663 C CA . ILE A 1 87 ? 11.390 3.015 -1.988 1.00 84.19 87 ILE A CA 1
ATOM 664 C C . ILE A 1 87 ? 12.560 3.012 -2.967 1.00 84.19 87 ILE A C 1
ATOM 666 O O . ILE A 1 87 ? 13.718 3.196 -2.600 1.00 84.19 87 ILE A O 1
ATOM 670 N N . VAL A 1 88 ? 12.253 2.831 -4.253 1.00 83.56 88 VAL A N 1
ATOM 671 C CA . VAL A 1 88 ? 13.270 2.689 -5.291 1.00 83.56 88 VAL A CA 1
ATOM 672 C C . VAL A 1 88 ? 12.857 3.434 -6.551 1.00 83.56 88 VAL A C 1
ATOM 674 O O . VAL A 1 88 ? 11.734 3.307 -7.034 1.00 83.56 88 VAL A O 1
ATOM 677 N N . HIS A 1 89 ? 13.802 4.187 -7.103 1.00 84.62 89 HIS A N 1
ATOM 678 C CA . HIS A 1 89 ? 13.794 4.614 -8.495 1.00 84.62 89 HIS A CA 1
ATOM 679 C C . HIS A 1 89 ? 14.592 3.588 -9.298 1.00 84.62 89 HIS A C 1
ATOM 681 O O . HIS A 1 89 ? 15.715 3.256 -8.928 1.00 84.62 89 HIS A O 1
ATOM 687 N N . CYS A 1 90 ? 13.962 3.039 -10.329 1.00 78.56 90 CYS A N 1
ATOM 688 C CA . CYS A 1 90 ? 14.522 2.045 -11.219 1.00 78.56 90 CYS A CA 1
ATOM 689 C C . CYS A 1 90 ? 14.766 2.684 -12.583 1.00 78.56 90 CYS A C 1
ATOM 691 O O . CYS A 1 90 ? 13.816 2.877 -13.353 1.00 78.56 90 CYS A O 1
ATOM 693 N N . SER A 1 91 ? 16.022 2.986 -12.894 1.00 75.19 91 SER A N 1
ATOM 694 C CA . SER A 1 91 ? 16.373 3.477 -14.225 1.00 75.19 91 SER A CA 1
ATOM 695 C C . SER A 1 91 ? 16.315 2.335 -15.247 1.00 75.19 91 SER A C 1
ATOM 697 O O . SER A 1 91 ? 16.416 1.144 -14.910 1.00 75.19 91 SER A O 1
ATOM 699 N N . ALA A 1 92 ? 16.160 2.672 -16.528 1.00 68.56 92 ALA A N 1
ATOM 700 C CA . ALA A 1 92 ? 16.172 1.677 -17.598 1.00 68.56 92 ALA A CA 1
ATOM 701 C C . ALA A 1 92 ? 17.527 0.943 -17.728 1.00 68.56 92 ALA A C 1
ATOM 703 O O . ALA A 1 92 ? 17.549 -0.198 -18.195 1.00 68.56 92 ALA A O 1
ATOM 704 N N . SER A 1 93 ? 18.633 1.563 -17.299 1.00 69.06 93 SE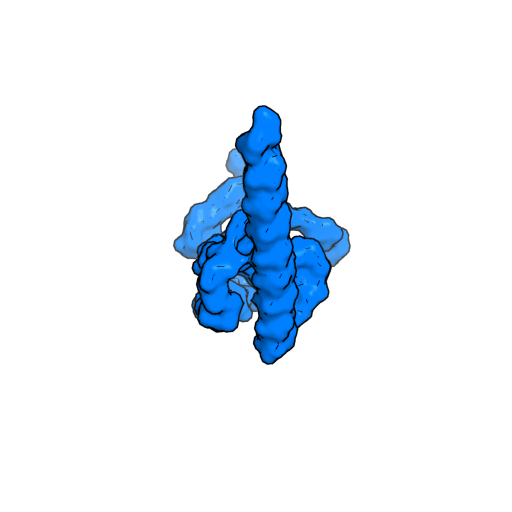R A N 1
ATOM 705 C CA . SER A 1 93 ? 19.998 1.018 -17.384 1.00 69.06 93 SER A CA 1
ATOM 706 C C . SER A 1 93 ? 20.377 0.070 -16.244 1.00 69.06 93 SER A C 1
ATOM 708 O O . SER A 1 93 ? 21.270 -0.758 -16.416 1.00 69.06 93 SER A O 1
ATOM 710 N N . ASP A 1 94 ? 19.710 0.165 -15.096 1.00 72.81 94 ASP A N 1
ATOM 711 C CA . ASP A 1 94 ? 20.112 -0.560 -13.889 1.00 72.81 94 ASP A CA 1
ATOM 712 C C . ASP A 1 94 ? 19.612 -2.016 -13.849 1.00 72.81 94 ASP A C 1
ATOM 714 O O . ASP A 1 94 ? 18.753 -2.453 -14.624 1.00 72.81 94 ASP A O 1
ATOM 718 N N . ASN A 1 95 ? 20.123 -2.812 -12.906 1.00 80.31 95 ASN A N 1
ATOM 719 C CA . ASN A 1 95 ? 19.700 -4.201 -12.725 1.00 80.31 95 ASN A CA 1
ATOM 720 C C . ASN A 1 95 ? 18.398 -4.303 -11.903 1.00 80.31 95 ASN A C 1
ATOM 722 O O . ASN A 1 95 ? 18.405 -4.120 -10.684 1.00 80.31 95 ASN A O 1
ATOM 726 N N . ALA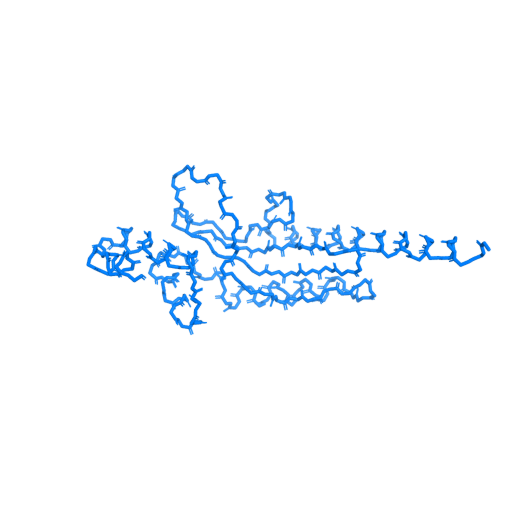 A 1 96 ? 17.315 -4.736 -12.562 1.00 81.75 96 ALA A N 1
ATOM 727 C CA . ALA A 1 96 ? 15.991 -4.930 -11.960 1.00 81.75 96 ALA A CA 1
ATOM 728 C C . ALA A 1 96 ? 15.979 -5.816 -10.706 1.00 81.75 96 ALA A C 1
ATOM 730 O O . ALA A 1 96 ? 15.171 -5.600 -9.804 1.00 81.75 96 ALA A O 1
ATOM 731 N N . ALA A 1 97 ? 16.844 -6.833 -10.644 1.00 85.44 97 ALA A N 1
ATOM 732 C CA . ALA A 1 97 ? 16.892 -7.762 -9.521 1.00 85.44 97 ALA A CA 1
ATOM 733 C C . ALA A 1 97 ? 17.413 -7.093 -8.247 1.00 85.44 97 ALA A C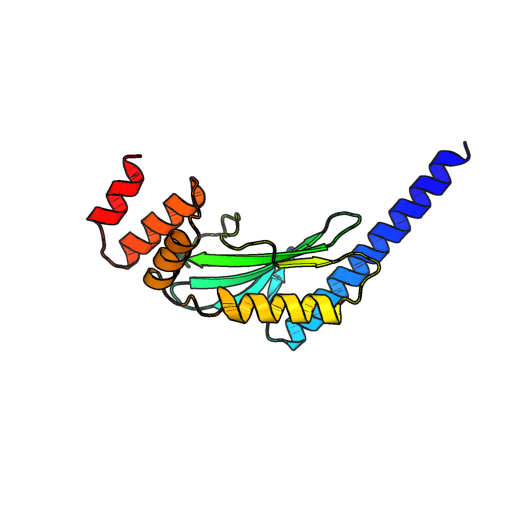 1
ATOM 735 O O . ALA A 1 97 ? 16.835 -7.293 -7.181 1.00 85.44 97 ALA A O 1
ATOM 736 N N . SER A 1 98 ? 18.464 -6.279 -8.365 1.00 87.44 98 SER A N 1
ATOM 737 C CA . SER A 1 98 ? 19.034 -5.544 -7.230 1.00 87.44 98 SER A CA 1
ATOM 738 C C . SER A 1 98 ? 18.015 -4.560 -6.653 1.00 87.44 98 SER A C 1
ATOM 740 O O . SER A 1 98 ? 17.716 -4.581 -5.460 1.00 87.44 98 SER A O 1
ATOM 742 N N . GLU A 1 99 ? 17.388 -3.775 -7.527 1.00 88.69 99 GLU A N 1
ATOM 743 C CA . GLU A 1 99 ? 16.374 -2.783 -7.164 1.00 88.69 99 GLU A CA 1
ATOM 744 C C . GLU A 1 99 ? 15.144 -3.415 -6.513 1.00 88.69 99 GLU A C 1
ATOM 746 O O . GLU A 1 99 ? 14.689 -2.944 -5.474 1.00 88.69 99 GLU A O 1
ATOM 751 N N . CYS A 1 100 ? 14.635 -4.518 -7.071 1.00 88.56 100 CYS A N 1
ATOM 752 C CA . CYS A 1 100 ? 13.513 -5.236 -6.471 1.00 88.56 100 CYS A CA 1
ATOM 753 C C . CYS A 1 100 ? 13.869 -5.823 -5.109 1.00 88.56 100 CYS A C 1
ATOM 755 O O . CYS A 1 100 ? 13.052 -5.782 -4.195 1.00 88.56 100 CYS A O 1
ATOM 757 N N . ASN A 1 101 ? 15.070 -6.386 -4.961 1.00 89.56 101 ASN A N 1
ATOM 758 C CA . ASN A 1 101 ? 15.498 -6.951 -3.685 1.00 89.56 101 ASN A CA 1
ATOM 759 C C . ASN A 1 101 ? 15.596 -5.864 -2.612 1.00 89.56 101 ASN A C 1
ATOM 761 O O . ASN A 1 101 ? 15.120 -6.079 -1.498 1.00 89.56 101 ASN A O 1
ATOM 765 N N . ARG A 1 102 ? 16.131 -4.690 -2.967 1.00 91.81 102 ARG A N 1
ATOM 766 C CA . ARG A 1 102 ? 16.128 -3.515 -2.094 1.00 91.81 102 ARG A CA 1
ATOM 767 C C . ARG A 1 102 ? 14.704 -3.095 -1.736 1.00 91.81 102 ARG A C 1
ATOM 769 O O . ARG A 1 102 ? 14.396 -2.981 -0.554 1.00 91.81 102 ARG A O 1
ATOM 776 N N . ALA A 1 103 ? 13.822 -2.976 -2.730 1.00 91.38 103 ALA A N 1
ATOM 777 C CA . ALA A 1 103 ? 12.433 -2.583 -2.509 1.00 91.38 103 ALA A CA 1
ATOM 778 C C . ALA A 1 103 ? 11.691 -3.530 -1.551 1.00 91.38 103 ALA A C 1
ATOM 780 O O . ALA A 1 103 ? 11.014 -3.085 -0.629 1.00 91.38 103 ALA A O 1
ATOM 781 N N . VAL A 1 104 ? 11.849 -4.843 -1.741 1.00 92.56 104 VAL A N 1
ATOM 782 C CA . VAL A 1 104 ? 11.240 -5.862 -0.875 1.00 92.56 104 VAL A CA 1
ATOM 783 C C . VAL A 1 104 ? 11.833 -5.824 0.533 1.00 92.56 104 VAL A C 1
ATOM 785 O O . VAL A 1 104 ? 11.091 -5.994 1.497 1.00 92.56 104 VAL A O 1
ATOM 788 N N . SER A 1 105 ? 13.144 -5.607 0.668 1.00 92.75 105 SER A N 1
ATOM 789 C CA . SER A 1 105 ? 13.795 -5.500 1.977 1.00 92.75 105 SER A CA 1
ATOM 790 C C . SER A 1 105 ? 13.289 -4.292 2.762 1.00 92.75 105 SER A C 1
ATOM 792 O O . SER A 1 105 ? 12.911 -4.441 3.919 1.00 92.75 105 SER A O 1
ATOM 794 N N . GLU A 1 106 ? 13.240 -3.116 2.136 1.00 92.25 106 GLU A N 1
ATOM 795 C CA . GLU A 1 106 ? 12.731 -1.896 2.773 1.00 92.25 106 GLU A CA 1
ATOM 796 C C . GLU A 1 106 ? 11.237 -2.023 3.115 1.00 92.25 106 GLU A C 1
ATOM 798 O O . GLU A 1 106 ? 10.837 -1.697 4.228 1.00 92.25 106 GLU A O 1
ATOM 803 N N . TYR A 1 107 ? 10.419 -2.595 2.220 1.00 92.44 107 TYR A N 1
ATOM 804 C CA . TYR A 1 107 ? 9.011 -2.893 2.514 1.00 92.44 107 TYR A CA 1
ATOM 805 C C . TYR A 1 107 ? 8.849 -3.784 3.751 1.00 92.44 107 TYR A C 1
ATOM 807 O O . TYR A 1 107 ? 8.014 -3.502 4.610 1.00 92.44 107 TYR A O 1
ATOM 815 N N . ARG A 1 108 ? 9.658 -4.846 3.858 1.00 91.38 108 ARG A N 1
ATOM 816 C CA . ARG A 1 108 ? 9.617 -5.774 4.997 1.00 91.38 108 ARG A CA 1
ATOM 817 C C . ARG A 1 108 ? 10.058 -5.135 6.307 1.00 91.38 108 ARG A C 1
ATOM 819 O O . ARG A 1 108 ? 9.540 -5.519 7.346 1.00 91.38 108 ARG A O 1
ATOM 826 N N . ALA A 1 109 ? 11.002 -4.202 6.248 1.00 89.06 109 ALA A N 1
ATOM 827 C CA . ALA A 1 109 ? 11.513 -3.516 7.426 1.00 89.06 109 ALA A CA 1
ATOM 828 C C . ALA A 1 109 ? 10.532 -2.473 7.982 1.00 89.06 109 ALA A C 1
ATOM 830 O O . ALA A 1 109 ? 10.568 -2.197 9.176 1.00 89.06 109 ALA A O 1
ATOM 831 N N . GLU A 1 110 ? 9.690 -1.882 7.130 1.00 85.06 110 GLU A N 1
ATOM 832 C CA . GLU A 1 110 ? 8.909 -0.698 7.501 1.00 85.06 110 GLU A CA 1
ATOM 833 C C . GLU A 1 110 ? 7.396 -0.929 7.543 1.00 85.06 110 GLU A C 1
ATOM 835 O O . GLU A 1 110 ? 6.732 -0.462 8.463 1.00 85.06 110 GLU A O 1
ATOM 840 N N . ILE A 1 111 ? 6.832 -1.607 6.539 1.00 87.69 111 ILE A N 1
ATOM 841 C CA . ILE A 1 111 ? 5.378 -1.589 6.303 1.00 87.69 111 ILE A CA 1
ATOM 842 C C . ILE A 1 111 ? 4.746 -2.980 6.381 1.00 87.69 111 ILE A C 1
ATOM 844 O O . ILE A 1 111 ? 3.567 -3.104 6.709 1.00 87.69 111 ILE A O 1
ATOM 848 N N . ALA A 1 112 ? 5.506 -4.045 6.120 1.00 85.31 112 ALA A N 1
ATOM 849 C CA . ALA A 1 112 ? 4.966 -5.407 6.120 1.00 85.31 112 ALA A CA 1
ATOM 850 C C . ALA A 1 112 ? 4.457 -5.883 7.492 1.00 85.31 112 ALA A C 1
ATOM 852 O O . ALA A 1 112 ? 3.740 -6.877 7.549 1.00 85.31 112 ALA A O 1
ATOM 853 N N . THR A 1 113 ? 4.841 -5.209 8.578 1.00 84.69 113 THR A N 1
ATOM 854 C CA . THR A 1 113 ? 4.456 -5.557 9.952 1.00 84.69 113 THR A CA 1
ATOM 855 C C . THR A 1 113 ? 3.221 -4.814 10.449 1.00 84.69 113 THR A C 1
ATOM 857 O O . THR A 1 113 ? 2.764 -5.102 11.544 1.00 84.69 113 THR A O 1
ATOM 860 N N . ILE A 1 114 ? 2.690 -3.853 9.687 1.00 91.00 114 ILE A N 1
ATOM 861 C CA . ILE A 1 114 ? 1.477 -3.124 10.065 1.00 91.00 114 ILE A CA 1
ATOM 862 C C . ILE A 1 114 ? 0.281 -4.025 9.748 1.00 91.00 114 ILE A C 1
ATOM 864 O O . ILE A 1 114 ? -0.121 -4.140 8.588 1.00 91.00 114 ILE A O 1
ATOM 868 N N . ALA A 1 115 ? -0.250 -4.687 10.772 1.00 89.19 115 ALA A N 1
ATOM 869 C CA . ALA A 1 115 ? -1.287 -5.705 10.652 1.00 89.19 115 ALA A CA 1
ATOM 870 C C . ALA A 1 115 ? -2.634 -5.278 11.257 1.00 89.19 115 ALA A C 1
ATOM 872 O O . ALA A 1 115 ? -3.640 -5.927 10.982 1.00 89.19 115 ALA A O 1
ATOM 873 N N . SER A 1 116 ? -2.664 -4.191 12.031 1.00 91.19 116 SER A N 1
ATOM 874 C CA . SER A 1 116 ? -3.843 -3.717 12.769 1.00 91.19 116 SER A CA 1
ATOM 875 C C . SER A 1 116 ? -4.121 -2.217 12.575 1.00 91.19 116 SER A C 1
ATOM 877 O O . SER A 1 116 ? -3.222 -1.455 12.184 1.00 91.19 116 SER A O 1
ATOM 879 N N . PRO A 1 117 ? -5.343 -1.742 12.891 1.00 91.31 117 PRO A N 1
ATOM 880 C CA . PRO A 1 117 ? -5.664 -0.317 12.865 1.00 91.31 117 PRO A CA 1
ATOM 881 C C . PRO A 1 117 ? -4.795 0.492 13.836 1.00 91.31 117 PRO A C 1
ATOM 883 O O . PRO A 1 117 ? -4.312 1.567 13.471 1.00 91.31 117 PRO A O 1
ATOM 886 N N . ALA A 1 118 ? -4.539 -0.033 15.040 1.00 92.44 118 ALA A N 1
ATOM 887 C CA . ALA A 1 118 ? -3.675 0.599 16.037 1.00 92.44 118 ALA A CA 1
ATOM 888 C C . ALA A 1 118 ? -2.239 0.823 15.526 1.00 92.44 118 ALA A C 1
ATOM 890 O O . ALA A 1 118 ? -1.692 1.922 15.665 1.00 92.44 118 ALA A O 1
ATOM 891 N N . GLU A 1 119 ? -1.638 -0.184 14.885 1.00 92.81 119 GLU A N 1
ATOM 892 C CA . GLU A 1 119 ? -0.302 -0.064 14.286 1.00 92.81 119 GLU A CA 1
ATOM 893 C C . GLU A 1 119 ? -0.290 0.936 13.129 1.00 92.81 119 GLU A C 1
ATOM 895 O O . GLU A 1 119 ? 0.652 1.720 13.006 1.00 92.81 119 GLU A O 1
ATOM 900 N N . LEU A 1 120 ? -1.345 0.965 12.308 1.00 91.44 120 LEU A N 1
ATOM 901 C CA . LEU A 1 120 ? -1.456 1.923 11.211 1.00 91.44 120 LEU A CA 1
ATOM 902 C C . LEU A 1 120 ? -1.590 3.363 11.727 1.00 91.44 120 LEU A C 1
ATOM 904 O O . LEU A 1 120 ? -0.933 4.268 11.210 1.00 91.44 120 LEU A O 1
ATOM 908 N N . ILE A 1 121 ? -2.368 3.587 12.789 1.00 90.69 121 ILE A N 1
ATOM 909 C CA . ILE A 1 121 ? -2.427 4.886 13.477 1.00 90.69 121 ILE A CA 1
ATOM 910 C C . ILE A 1 121 ? -1.033 5.279 13.982 1.00 90.69 121 ILE A C 1
ATOM 912 O O . ILE A 1 121 ? -0.601 6.415 13.766 1.00 90.69 121 ILE A O 1
ATOM 916 N N . GLY A 1 122 ? -0.324 4.350 14.631 1.00 90.19 122 GLY A N 1
ATOM 917 C CA . GLY A 1 122 ? 1.040 4.559 15.118 1.00 90.19 122 GLY A CA 1
ATOM 918 C C . GLY A 1 122 ? 2.004 4.946 13.997 1.00 90.19 122 GLY A C 1
ATOM 919 O O . GLY A 1 122 ? 2.710 5.946 14.112 1.00 90.19 122 GLY A O 1
ATOM 920 N N . TYR A 1 123 ? 1.971 4.222 12.877 1.00 90.00 123 TYR A N 1
ATOM 921 C CA . TYR A 1 123 ? 2.768 4.525 11.689 1.00 90.00 123 TYR A CA 1
ATOM 922 C C . TYR A 1 123 ? 2.498 5.941 11.167 1.00 90.00 123 TYR A C 1
ATOM 924 O O . TYR A 1 123 ? 3.428 6.734 11.011 1.00 90.00 123 TYR A O 1
ATOM 932 N N . LEU A 1 124 ? 1.225 6.295 10.971 1.00 87.50 124 LEU A N 1
ATOM 933 C CA . LEU A 1 124 ? 0.832 7.607 10.455 1.00 87.50 124 LEU A CA 1
ATOM 934 C C . LEU A 1 124 ? 1.241 8.757 11.381 1.00 87.50 124 LEU A C 1
ATOM 936 O O . LEU A 1 124 ? 1.524 9.855 10.900 1.00 87.50 124 LEU A O 1
ATOM 940 N N . LYS A 1 125 ? 1.249 8.541 12.700 1.00 86.62 125 LYS A N 1
ATOM 941 C CA . LYS A 1 125 ? 1.735 9.530 13.674 1.00 86.62 125 LYS A CA 1
ATOM 942 C C . LYS A 1 125 ? 3.256 9.652 13.631 1.00 86.62 125 LYS A C 1
ATOM 944 O O . LYS A 1 125 ? 3.768 10.756 13.478 1.00 86.62 125 LYS A O 1
ATOM 949 N N . ASN A 1 126 ? 3.966 8.528 13.701 1.00 88.50 126 ASN A N 1
ATOM 950 C CA . ASN A 1 126 ? 5.428 8.496 13.776 1.00 88.50 126 ASN A CA 1
ATOM 951 C C . ASN A 1 126 ? 6.099 9.059 12.519 1.00 88.50 126 ASN A C 1
ATOM 953 O O . ASN A 1 126 ? 7.141 9.698 12.612 1.00 88.50 126 ASN A O 1
ATOM 957 N N . GLN A 1 127 ? 5.495 8.845 11.349 1.00 83.50 127 GLN A N 1
ATOM 958 C CA . GLN A 1 127 ? 5.993 9.375 10.078 1.00 83.50 127 GLN A CA 1
ATOM 959 C C . GLN A 1 127 ? 5.506 10.803 9.780 1.00 83.50 127 GLN A C 1
ATOM 961 O O . GLN A 1 127 ? 5.809 11.342 8.718 1.00 83.50 127 GLN A O 1
ATOM 966 N N . ASN A 1 128 ? 4.741 11.420 10.689 1.00 82.06 128 ASN A N 1
ATOM 967 C CA . ASN A 1 128 ? 4.145 12.747 10.512 1.00 82.06 128 ASN A CA 1
ATOM 968 C C . ASN A 1 128 ? 3.374 12.896 9.178 1.00 82.06 128 ASN A C 1
ATOM 970 O O . ASN A 1 128 ? 3.451 13.918 8.494 1.00 82.06 128 ASN A O 1
ATOM 974 N N . ILE A 1 129 ? 2.647 11.847 8.773 1.00 75.56 129 ILE A N 1
ATOM 975 C CA . ILE A 1 129 ? 1.949 11.796 7.481 1.00 75.56 129 ILE A CA 1
ATOM 976 C C . ILE A 1 129 ? 0.625 12.569 7.597 1.00 75.56 129 ILE A C 1
ATOM 978 O O . ILE A 1 129 ? -0.373 12.057 8.106 1.00 75.56 129 ILE A O 1
ATOM 982 N N . GLY A 1 130 ? 0.618 13.832 7.176 1.00 72.31 130 GLY A N 1
ATOM 983 C CA . GLY A 1 130 ? -0.557 14.713 7.193 1.00 72.31 130 GLY A CA 1
ATOM 984 C C . GLY A 1 130 ? -1.376 14.713 5.894 1.00 72.31 130 GLY A C 1
ATOM 985 O O . GLY A 1 130 ? -1.024 14.056 4.918 1.00 72.31 130 GLY A O 1
ATOM 986 N N . GLY A 1 131 ? -2.459 15.494 5.872 1.00 77.81 131 GLY A N 1
ATOM 987 C CA . GLY A 1 131 ? -3.326 15.694 4.703 1.00 77.81 131 GLY A CA 1
ATOM 988 C C . GLY A 1 131 ? -4.673 14.972 4.797 1.00 77.81 131 GLY A C 1
ATOM 989 O O . GLY A 1 131 ? -4.868 14.100 5.642 1.00 77.81 131 GLY A O 1
ATOM 990 N N . PHE A 1 132 ? -5.599 15.328 3.901 1.00 79.19 132 PHE A N 1
ATOM 991 C CA . PHE A 1 132 ? -6.991 14.863 3.949 1.00 79.19 132 PHE A CA 1
ATOM 992 C C . PHE A 1 132 ? -7.124 13.337 3.961 1.00 79.19 132 PHE A C 1
ATOM 994 O O . PHE A 1 132 ? -7.864 12.785 4.766 1.00 79.19 132 PHE A O 1
ATOM 1001 N N . TYR A 1 133 ? -6.389 12.627 3.103 1.00 80.94 133 TYR A N 1
ATOM 1002 C CA . TYR A 1 133 ? -6.510 11.171 3.025 1.00 80.94 133 TYR A CA 1
ATOM 1003 C C . TYR A 1 133 ? -5.965 10.445 4.276 1.00 80.94 133 TYR A C 1
ATOM 1005 O O . TYR A 1 133 ? -6.686 9.625 4.844 1.00 80.94 133 TYR A O 1
ATOM 1013 N N . PRO A 1 134 ? -4.762 10.767 4.791 1.00 83.69 134 PRO A N 1
ATOM 1014 C CA . PRO A 1 134 ? -4.305 10.251 6.085 1.00 83.69 134 PRO A CA 1
ATOM 1015 C C . PRO A 1 134 ? -5.216 10.593 7.271 1.00 83.69 134 PRO A C 1
ATOM 1017 O O . PRO A 1 134 ? -5.309 9.793 8.200 1.00 83.69 134 PRO A O 1
ATOM 1020 N N . ILE A 1 135 ? -5.891 11.750 7.258 1.00 84.44 135 ILE A N 1
ATOM 1021 C CA . ILE A 1 135 ? -6.915 12.104 8.257 1.00 84.44 135 ILE A CA 1
ATOM 1022 C C . ILE A 1 135 ? -8.074 11.102 8.207 1.00 84.44 135 ILE A C 1
ATOM 1024 O O . ILE A 1 135 ? -8.382 10.486 9.225 1.00 84.44 135 ILE A O 1
ATOM 1028 N N . TRP A 1 136 ? -8.632 10.844 7.020 1.00 85.81 136 TRP A N 1
ATOM 1029 C CA . TRP A 1 136 ? -9.685 9.839 6.836 1.00 85.81 136 TRP A CA 1
ATOM 1030 C C . TRP A 1 136 ? -9.257 8.440 7.280 1.00 85.81 136 TRP A C 1
ATOM 1032 O O . TRP A 1 136 ? -10.028 7.734 7.926 1.00 85.81 136 TRP A O 1
ATOM 1042 N N . VAL A 1 137 ? -8.020 8.033 6.987 1.00 86.94 137 VAL A N 1
ATOM 1043 C CA . VAL A 1 137 ? -7.519 6.729 7.441 1.00 86.94 137 VAL A CA 1
ATOM 1044 C C . VAL A 1 137 ? -7.444 6.661 8.966 1.00 86.94 137 VAL A C 1
ATOM 1046 O O . VAL A 1 137 ? -7.892 5.672 9.540 1.00 86.94 137 VAL A O 1
ATOM 1049 N N . ARG A 1 138 ? -6.937 7.703 9.641 1.00 87.94 138 ARG A N 1
ATOM 1050 C CA . ARG A 1 138 ? -6.927 7.744 11.113 1.00 87.94 138 ARG A CA 1
ATOM 1051 C C . ARG A 1 138 ? -8.337 7.676 11.679 1.00 87.94 138 ARG A C 1
ATOM 1053 O O . ARG A 1 138 ? -8.572 6.852 12.554 1.00 87.94 138 ARG A O 1
ATOM 1060 N N . TYR A 1 139 ? -9.251 8.494 11.156 1.00 88.12 139 TYR A N 1
ATOM 106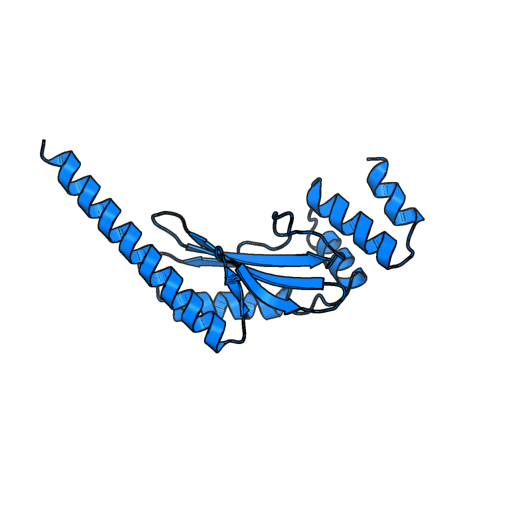1 C CA . TYR A 1 139 ? -10.658 8.509 11.551 1.00 88.12 139 TYR A CA 1
ATOM 1062 C C . TYR A 1 139 ? -11.257 7.100 11.529 1.00 88.12 139 TYR A C 1
ATOM 1064 O O . TYR A 1 139 ? -11.748 6.608 12.543 1.00 88.12 139 TYR A O 1
ATOM 1072 N N . LEU A 1 140 ? -11.140 6.412 10.393 1.00 87.38 140 LEU A N 1
ATOM 1073 C CA . LEU A 1 140 ? -11.734 5.093 10.234 1.00 87.38 140 LEU A CA 1
ATOM 1074 C C . LEU A 1 140 ? -11.035 4.021 11.091 1.00 87.38 140 LEU A C 1
ATOM 1076 O O . LEU A 1 140 ? -11.701 3.138 11.630 1.00 87.38 140 LEU A O 1
ATOM 1080 N N . CYS A 1 141 ? -9.712 4.104 11.266 1.00 90.00 141 CYS A N 1
ATOM 1081 C CA . CYS A 1 141 ? -8.998 3.223 12.189 1.00 90.00 141 CYS A CA 1
ATOM 1082 C C . CYS A 1 141 ? -9.441 3.440 13.645 1.00 90.00 141 CYS A C 1
ATOM 1084 O O . CYS A 1 141 ? -9.618 2.464 14.365 1.00 90.00 141 CYS A O 1
ATOM 1086 N N . TYR A 1 142 ? -9.663 4.683 14.084 1.00 91.38 142 TYR A N 1
ATOM 1087 C CA . TYR A 1 142 ? -10.160 4.958 15.435 1.00 91.38 142 TYR A CA 1
ATOM 1088 C C . TYR A 1 142 ? -11.567 4.408 15.658 1.00 91.38 142 TYR A C 1
ATOM 1090 O O . TYR A 1 142 ? -11.809 3.792 16.693 1.00 91.38 142 TYR A O 1
ATOM 1098 N N . LEU A 1 143 ? -12.470 4.558 14.682 1.00 89.81 143 LEU A N 1
ATOM 1099 C CA . LEU A 1 143 ? -13.801 3.949 14.760 1.00 89.81 143 LEU A CA 1
ATOM 1100 C C . LEU A 1 143 ? -13.720 2.431 14.945 1.00 89.81 143 LEU A C 1
ATOM 1102 O O . LEU A 1 143 ? -14.438 1.873 15.771 1.00 89.81 143 LEU A O 1
ATOM 1106 N N . ARG A 1 144 ? -12.819 1.770 14.211 1.00 87.06 144 ARG A N 1
ATOM 1107 C CA . ARG A 1 144 ? -12.626 0.317 14.286 1.00 87.06 144 ARG A CA 1
ATOM 1108 C C . ARG A 1 144 ? -12.083 -0.149 15.638 1.00 87.06 144 ARG A C 1
ATOM 1110 O O . ARG A 1 144 ? -12.440 -1.225 16.098 1.00 87.06 144 ARG A O 1
ATOM 1117 N N . GLU A 1 145 ? -11.284 0.688 16.291 1.00 90.00 145 GLU A N 1
ATOM 1118 C CA . GLU A 1 145 ? -10.764 0.461 17.645 1.00 90.00 145 GLU A CA 1
ATOM 1119 C C . GLU A 1 145 ? -11.754 0.882 18.753 1.00 90.00 145 GLU A C 1
ATOM 1121 O O . GLU A 1 145 ? -11.422 0.800 19.933 1.00 90.00 145 GLU A O 1
ATOM 1126 N N . GLY A 1 146 ? -12.953 1.376 18.411 1.00 90.38 146 GLY A N 1
ATOM 1127 C CA . GLY A 1 146 ? -13.928 1.884 19.387 1.00 90.38 146 GLY A CA 1
ATOM 1128 C C . GLY A 1 146 ? -13.525 3.208 20.053 1.00 90.38 146 GLY A C 1
ATOM 1129 O O . GLY A 1 146 ? -14.039 3.557 21.114 1.00 90.38 146 GLY A O 1
ATOM 1130 N N . ARG A 1 147 ? -12.600 3.956 19.442 1.00 92.75 147 ARG A N 1
ATOM 1131 C CA . ARG A 1 147 ? -12.016 5.209 19.949 1.00 92.75 147 ARG A CA 1
ATOM 1132 C C . ARG A 1 147 ? -12.744 6.426 19.381 1.00 92.75 147 ARG A C 1
ATOM 1134 O O . ARG A 1 147 ? -12.224 7.155 18.540 1.00 92.75 147 ARG A O 1
ATOM 1141 N N . PHE A 1 148 ? -14.004 6.590 19.778 1.00 91.25 148 PHE A N 1
ATOM 1142 C CA . PHE A 1 148 ? -14.909 7.570 19.168 1.00 91.25 148 PHE A CA 1
ATOM 1143 C C . PHE A 1 148 ? -14.504 9.024 19.425 1.00 91.25 148 PHE A C 1
ATOM 1145 O O . PHE A 1 148 ? -14.609 9.842 18.515 1.00 91.25 148 PHE A O 1
ATOM 1152 N N . GLU A 1 149 ? -14.011 9.343 20.623 1.00 91.38 149 GLU A N 1
ATOM 1153 C CA . GLU A 1 149 ? -13.559 10.700 20.956 1.00 91.38 149 GLU A CA 1
ATOM 1154 C C . GLU A 1 149 ? -12.410 11.133 20.037 1.00 91.38 149 GLU A C 1
ATOM 1156 O O . GLU A 1 149 ? -12.472 12.191 19.411 1.00 91.38 149 GLU A O 1
ATOM 1161 N N . GLU A 1 150 ? -11.397 10.277 19.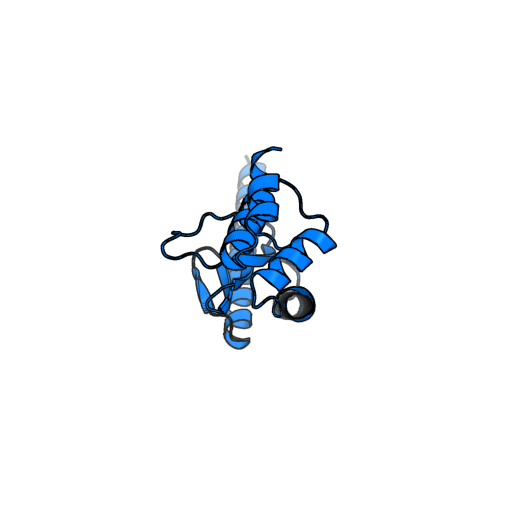863 1.00 90.56 150 GLU A N 1
ATOM 1162 C CA . GLU A 1 150 ? -10.293 10.564 18.949 1.00 90.56 150 GLU A CA 1
ATOM 1163 C C . GLU A 1 150 ? -10.721 10.576 17.483 1.00 90.56 150 GLU A C 1
ATOM 1165 O O . GLU A 1 150 ? -10.137 11.317 16.695 1.00 90.56 150 GLU A O 1
ATOM 1170 N N . ALA A 1 151 ? -11.725 9.783 17.098 1.00 88.50 151 ALA A N 1
ATOM 1171 C CA . ALA A 1 151 ? -12.272 9.825 15.748 1.00 88.50 151 ALA A CA 1
ATOM 1172 C C . ALA A 1 151 ? -12.905 11.196 15.454 1.00 88.50 151 ALA A C 1
ATOM 1174 O O . ALA A 1 151 ? -12.580 11.812 14.441 1.00 88.50 151 ALA A O 1
ATOM 1175 N N . PHE A 1 152 ? -13.768 11.703 16.337 1.00 86.62 152 PHE A N 1
ATOM 1176 C CA . PHE A 1 152 ? -14.486 12.957 16.090 1.00 86.62 152 PHE A CA 1
ATOM 1177 C C . PHE A 1 152 ? -13.585 14.188 16.088 1.00 86.62 152 PHE A C 1
ATOM 1179 O O . PHE A 1 152 ? -13.828 15.092 15.296 1.00 86.62 152 PHE A O 1
ATOM 1186 N N . HIS A 1 153 ? -12.491 14.177 16.852 1.00 85.38 153 HIS A N 1
ATOM 1187 C CA . HIS A 1 153 ? -11.511 15.263 16.822 1.00 85.38 153 HIS A CA 1
ATOM 1188 C C . HIS A 1 153 ? -10.960 15.538 15.408 1.00 85.38 153 HIS A C 1
ATOM 1190 O O . HIS A 1 153 ? -10.726 16.681 15.042 1.00 85.38 153 HIS A O 1
ATOM 1196 N N . TYR A 1 154 ? -10.824 14.504 14.569 1.00 73.62 154 TYR A N 1
ATOM 1197 C CA . TYR A 1 154 ? -10.346 14.638 13.186 1.00 73.62 154 TYR A CA 1
ATOM 1198 C C . TYR A 1 154 ? -11.394 15.158 12.185 1.00 73.62 154 TYR A C 1
ATOM 1200 O O . TYR A 1 154 ? -11.058 15.341 11.016 1.00 73.62 154 TYR A O 1
ATOM 1208 N N . LEU A 1 155 ? -12.649 15.346 12.604 1.00 70.19 155 LEU A N 1
ATOM 1209 C CA . LEU A 1 155 ? -13.714 15.939 11.783 1.00 70.19 155 LEU A CA 1
ATOM 1210 C C . LEU A 1 155 ? -13.955 17.423 12.102 1.00 70.19 155 LEU A C 1
ATOM 1212 O O . LEU A 1 155 ? -14.745 18.063 11.409 1.00 70.19 155 LEU A O 1
ATOM 1216 N N . GLU A 1 156 ? -13.318 17.943 13.152 1.00 68.81 156 GLU A N 1
ATOM 1217 C CA . GLU A 1 156 ? -13.476 19.323 13.627 1.00 68.81 156 GLU A CA 1
ATOM 1218 C C . GLU A 1 156 ? -12.370 20.272 13.117 1.00 68.81 156 GLU A C 1
ATOM 1220 O O . GLU A 1 156 ? -12.540 21.489 13.213 1.00 68.81 156 GLU A O 1
ATOM 1225 N N . ASP A 1 157 ? -11.296 19.722 12.533 1.00 52.38 157 ASP A N 1
ATOM 1226 C CA . ASP A 1 157 ? -10.177 20.429 11.876 1.00 52.38 157 ASP A CA 1
ATOM 1227 C C . ASP A 1 157 ? -10.337 20.495 10.341 1.00 52.38 157 ASP A C 1
ATOM 1229 O O . ASP A 1 157 ? -9.957 21.534 9.743 1.00 52.38 157 ASP A O 1
#

Foldseek 3Di:
DPPVVVVVVVLVVQQVLQVVLLVVLVVLLVVVVWDDPPPQWTWPDDDQFKTKGWGWDDDSFKIWIWIAMATDDPPPPDPDDGPTGTQDIGGSPDDSNVRSVSSVVVCVVQPRPQHALVSLLVSCVVVVPDDDVSLVSNLVSCVVVVNNVSNVVSVVD

Radius of gyration: 18.71 Å; chains: 1; bounding box: 37×36×62 Å

Organism: NCBI:txid1219050

Secondary structure (DSSP, 8-state):
-HHHHHHHHHHHHHHHHHHHHHHHHHHHHHHTTPEEEETTEEEEEE-SSEEEEEEEEE-SSEEEEEEEEEE--TT-------SS-EEEEEETTS-HHHHHHHHHHHHHHHTTT--SHHHHHHHHHHTT--SHHHHHHHHHHHHHTT-HHHHHHTT--